Protein AF-A0A1J3GRW2-F1 (afdb_monomer)

InterPro domains:
  IPR054080 TPR1-like, CTLH-containing domain [PF21889] (25-153)

Foldseek 3Di:
DDPVVVVVVVVVVVPPPPQAPDLVVLLVCLVVLVLVVNVVSLVVQDDLQGDDLSLVSNLLSLLSNLLVCVVVVNLVSNVVSLVVSVVSLVSNVPDDDDNPVSVVVSVVSVVVSVVCVVCVVVVHDDDSVVVSVVSSVVSSVSNVVSCVPP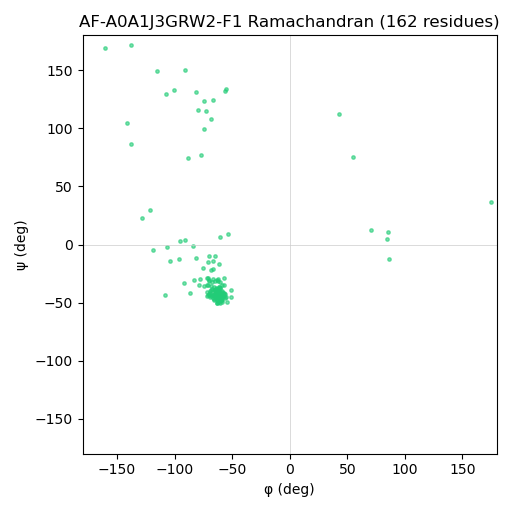VSSVVSVVVVVPDD

Nearest PDB structures (foldseek):
  5nqs-assembly2_B  TM=6.455E-01  e=1.134E-03  Arabidopsis thaliana
  5jgc-assembly1_A  TM=6.017E-01  e=1.536E-03  Oryza sativa
  5ja5-assembly1_A  TM=6.044E-01  e=1.880E-03  Oryza sativa
  4zhe-assembly1_D  TM=7.202E-01  e=7.363E-03  Oryza sativa Japonica Group
  5c6v-assembly1_D  TM=5.483E-01  e=2.678E-03  Oryza sativa

Secondary structure (DSSP, 8-state):
--HHHHHHHHHHHHHS-TT---HHHHHHHHHHT-HHHHHHHHHTT--TTS-HHHHHHHHHHHHHHHHHHHHTT-HHHHHHHHHHHHHHHHHHTTS-S-HHHHHHHHHHHHHHHHHHHHHHHTT-----HHHHHHHHHHHHHHHHHHHHH-HHHHHHHHTTSS--

Structure (mmCIF, N/CA/C/O backbone):
data_AF-A0A1J3GRW2-F1
#
_entry.id   AF-A0A1J3GRW2-F1
#
loop_
_atom_site.group_PDB
_atom_site.id
_atom_site.type_symbol
_atom_site.label_atom_id
_atom_site.label_alt_id
_atom_site.label_comp_id
_atom_site.label_asym_id
_atom_site.label_entity_id
_atom_site.label_seq_id
_atom_site.pdbx_PDB_ins_code
_atom_site.Cartn_x
_atom_site.Cartn_y
_atom_site.Cartn_z
_atom_site.occupancy
_atom_site.B_iso_or_equiv
_atom_site.auth_seq_id
_atom_site.auth_comp_id
_atom_site.auth_asym_id
_atom_site.auth_atom_id
_atom_site.pdbx_PDB_model_num
ATOM 1 N N . MET A 1 1 ? -14.666 -22.914 -36.353 1.00 50.69 1 MET A N 1
ATOM 2 C CA . MET A 1 1 ? -13.965 -22.110 -35.331 1.00 50.69 1 MET A CA 1
ATOM 3 C C . MET A 1 1 ? -12.499 -22.190 -35.687 1.00 50.69 1 MET A C 1
ATOM 5 O O . MET A 1 1 ? -11.921 -23.264 -35.578 1.00 50.69 1 MET A O 1
ATOM 9 N N . ASP A 1 2 ? -11.991 -21.117 -36.288 1.00 51.97 2 ASP A N 1
ATOM 10 C CA . ASP A 1 2 ? -10.783 -21.123 -37.114 1.00 51.97 2 ASP A CA 1
ATOM 11 C C . ASP A 1 2 ? -9.506 -21.243 -36.286 1.00 51.97 2 ASP A C 1
ATOM 13 O O . ASP A 1 2 ? -9.219 -20.394 -35.441 1.00 51.97 2 ASP A O 1
ATOM 17 N N . SER A 1 3 ? -8.705 -22.270 -36.585 1.00 57.56 3 SER A N 1
ATOM 18 C CA . SER A 1 3 ? -7.374 -22.475 -35.999 1.00 57.56 3 SER A CA 1
ATOM 19 C C . SER A 1 3 ? -6.453 -21.274 -36.228 1.00 57.56 3 SER A C 1
ATOM 21 O O . SER A 1 3 ? -5.639 -20.961 -35.368 1.00 57.56 3 SER A O 1
ATOM 23 N N . MET A 1 4 ? -6.660 -20.530 -37.322 1.00 54.69 4 MET A N 1
ATOM 24 C CA . MET A 1 4 ? -5.943 -19.284 -37.606 1.00 54.69 4 MET A CA 1
ATOM 25 C C . MET A 1 4 ? -6.130 -18.230 -36.516 1.00 54.69 4 MET A C 1
ATOM 27 O O . MET A 1 4 ? -5.180 -17.518 -36.229 1.00 54.69 4 MET A O 1
ATOM 31 N N . SER A 1 5 ? -7.300 -18.135 -35.875 1.00 62.34 5 SER A N 1
ATOM 32 C CA . SER A 1 5 ? -7.507 -17.169 -34.787 1.00 62.34 5 SER A CA 1
ATOM 33 C C . SER A 1 5 ? -6.762 -17.572 -33.516 1.00 62.34 5 SER A C 1
ATOM 35 O O . SER A 1 5 ? -6.288 -16.701 -32.792 1.00 62.34 5 SER A O 1
ATOM 37 N N . ALA A 1 6 ? -6.663 -18.873 -33.239 1.00 62.59 6 ALA A N 1
ATOM 38 C CA . ALA A 1 6 ? -5.934 -19.384 -32.084 1.00 62.59 6 ALA A CA 1
ATOM 39 C C . ALA A 1 6 ? -4.419 -19.239 -32.281 1.00 62.59 6 ALA A C 1
ATOM 41 O O . ALA A 1 6 ? -3.726 -18.810 -31.365 1.00 62.59 6 ALA A O 1
ATOM 42 N N . ASP A 1 7 ? -3.921 -19.506 -33.489 1.00 59.88 7 ASP A N 1
ATOM 43 C CA . ASP A 1 7 ? -2.509 -19.333 -33.830 1.00 59.88 7 ASP A CA 1
ATOM 44 C C . ASP A 1 7 ? -2.107 -17.851 -33.906 1.00 59.88 7 ASP A C 1
ATOM 46 O O . ASP A 1 7 ? -0.989 -17.511 -33.528 1.00 59.88 7 ASP A O 1
ATOM 50 N N . LEU A 1 8 ? -3.014 -16.946 -34.308 1.00 55.56 8 LEU A N 1
ATOM 51 C CA . LEU A 1 8 ? -2.764 -15.498 -34.270 1.00 55.56 8 LEU A CA 1
ATOM 52 C C . LEU A 1 8 ? -2.706 -14.965 -32.833 1.00 55.56 8 LEU A C 1
ATOM 54 O O . LEU A 1 8 ? -1.821 -14.178 -32.514 1.00 55.56 8 LEU A O 1
ATOM 58 N N . MET A 1 9 ? -3.630 -15.401 -31.968 1.00 53.12 9 MET A N 1
ATOM 59 C CA . MET A 1 9 ? -3.650 -15.030 -30.546 1.00 53.12 9 MET A CA 1
ATOM 60 C C . MET A 1 9 ? -2.427 -15.589 -29.821 1.00 53.12 9 MET A C 1
ATOM 62 O O . MET A 1 9 ? -1.756 -14.861 -29.101 1.00 53.12 9 MET A O 1
ATOM 66 N N . ARG A 1 10 ? -2.063 -16.844 -30.100 1.00 53.28 10 ARG A N 1
ATOM 67 C CA . ARG A 1 10 ? -0.853 -17.476 -29.571 1.00 53.28 10 ARG A CA 1
ATOM 68 C C . ARG A 1 10 ? 0.415 -16.809 -30.106 1.00 53.28 10 ARG A C 1
ATOM 70 O O . ARG A 1 10 ? 1.352 -16.602 -29.348 1.00 53.28 10 ARG A O 1
ATOM 77 N N . GLY A 1 11 ? 0.428 -16.417 -31.381 1.00 50.28 11 GLY A N 1
ATOM 78 C CA . GLY A 1 11 ? 1.493 -15.625 -31.997 1.00 50.28 11 GLY A CA 1
ATOM 79 C C . GLY A 1 11 ? 1.658 -14.259 -31.328 1.00 50.28 11 GLY A C 1
ATOM 80 O O . GLY A 1 11 ? 2.778 -13.870 -31.008 1.00 50.28 11 GLY A O 1
ATOM 81 N N . LEU A 1 12 ? 0.544 -13.583 -31.028 1.00 50.69 12 LEU A N 1
ATOM 82 C CA . LEU A 1 12 ? 0.501 -12.321 -30.286 1.00 50.69 12 LEU A CA 1
ATOM 83 C C . LEU A 1 12 ? 0.998 -12.481 -28.842 1.00 50.69 12 LEU A C 1
ATOM 85 O O . LEU A 1 12 ? 1.856 -11.706 -28.423 1.00 50.69 12 LEU A O 1
ATOM 89 N N . GLU A 1 13 ? 0.555 -13.519 -28.128 1.00 48.97 13 GLU A N 1
ATOM 90 C CA . GLU A 1 13 ? 1.019 -13.872 -26.777 1.00 48.97 13 GLU A CA 1
ATOM 91 C C . GLU A 1 13 ? 2.519 -14.204 -26.744 1.00 48.97 13 GLU A C 1
ATOM 93 O O . GLU A 1 13 ? 3.211 -13.811 -25.810 1.00 48.97 13 GLU A O 1
ATOM 98 N N . THR A 1 14 ? 3.050 -14.857 -27.785 1.00 49.38 14 THR A N 1
ATOM 99 C CA . THR A 1 14 ? 4.493 -15.143 -27.917 1.00 49.38 14 THR A CA 1
ATOM 100 C C . THR A 1 14 ? 5.324 -13.968 -28.445 1.00 49.38 14 THR A C 1
ATOM 102 O O . THR A 1 14 ? 6.550 -14.034 -28.414 1.00 49.38 14 THR A O 1
ATOM 105 N N . SER A 1 15 ? 4.678 -12.906 -28.945 1.00 45.97 15 SER A N 1
ATOM 106 C CA . SER A 1 15 ? 5.336 -11.714 -29.514 1.00 45.97 15 SER A CA 1
ATOM 107 C C . SER A 1 15 ? 5.319 -10.499 -28.588 1.00 45.97 15 SER A C 1
ATOM 109 O O . SER A 1 15 ? 6.053 -9.537 -28.822 1.00 45.97 15 SER A O 1
ATOM 111 N N . LEU A 1 16 ? 4.502 -10.525 -27.530 1.00 46.53 16 LEU A N 1
ATOM 112 C CA . LEU A 1 16 ? 4.628 -9.557 -26.454 1.00 46.53 16 LEU A CA 1
ATOM 113 C C . LEU A 1 16 ? 5.961 -9.835 -25.756 1.00 46.53 16 LEU A C 1
ATOM 115 O O . LEU A 1 16 ? 6.202 -10.968 -25.339 1.00 46.53 16 LEU A O 1
ATOM 119 N N . PRO A 1 17 ? 6.860 -8.843 -25.643 1.00 49.19 17 PRO A N 1
ATOM 120 C CA . PRO A 1 17 ? 8.110 -9.062 -24.944 1.00 49.19 17 PRO A CA 1
ATOM 121 C C . PRO A 1 17 ? 7.784 -9.575 -23.538 1.00 49.19 17 PRO A C 1
ATOM 123 O O . PRO A 1 17 ? 6.952 -8.978 -22.852 1.00 49.19 17 PRO A O 1
ATOM 126 N N . ASN A 1 18 ? 8.476 -10.633 -23.100 1.00 53.16 18 ASN A N 1
ATOM 127 C CA . ASN A 1 18 ? 8.443 -11.229 -21.748 1.00 53.16 18 ASN A CA 1
ATOM 128 C C . ASN A 1 18 ? 8.709 -10.225 -20.591 1.00 53.16 18 ASN A C 1
ATOM 130 O O . ASN A 1 18 ? 8.901 -10.622 -19.449 1.00 53.16 18 ASN A O 1
ATOM 134 N N . PHE A 1 19 ? 8.756 -8.927 -20.887 1.00 63.12 19 PHE A N 1
ATOM 135 C CA . PHE A 1 19 ? 9.114 -7.805 -20.032 1.00 63.12 19 PHE A CA 1
ATOM 136 C C . PHE A 1 19 ? 8.054 -6.686 -20.055 1.00 63.12 19 PHE A C 1
ATOM 138 O O . PHE A 1 19 ? 8.358 -5.535 -19.745 1.00 63.12 19 PHE A O 1
ATOM 145 N N . TYR A 1 20 ? 6.801 -6.991 -20.414 1.00 75.19 20 TYR A N 1
ATOM 146 C CA . TYR A 1 20 ? 5.670 -6.087 -20.186 1.00 75.19 20 TYR A CA 1
ATOM 147 C C . TYR A 1 20 ? 5.163 -6.206 -18.744 1.00 75.19 20 TYR A C 1
ATOM 149 O O . TYR A 1 20 ? 4.900 -7.307 -18.265 1.00 75.19 20 TYR A O 1
ATOM 157 N N . PHE A 1 21 ? 4.982 -5.070 -18.067 1.00 84.69 21 PHE A N 1
ATOM 158 C CA . PHE A 1 21 ? 4.341 -5.053 -16.757 1.00 84.69 21 PHE A CA 1
ATOM 159 C C . PHE A 1 21 ? 2.832 -5.267 -16.898 1.00 84.69 21 PHE A C 1
ATOM 161 O O . PHE A 1 21 ? 2.069 -4.341 -17.187 1.00 84.69 21 PHE A O 1
ATOM 168 N N . ASP A 1 22 ? 2.401 -6.499 -16.665 1.00 88.00 22 ASP A N 1
ATOM 169 C CA . ASP A 1 22 ? 0.999 -6.868 -16.542 1.00 88.00 22 ASP A CA 1
ATOM 170 C C . ASP A 1 22 ? 0.388 -6.264 -15.263 1.00 88.00 22 ASP A C 1
ATOM 172 O O . ASP A 1 22 ? 0.685 -6.669 -14.132 1.00 88.00 22 ASP A O 1
ATOM 176 N N . ARG A 1 23 ? -0.465 -5.255 -15.472 1.00 86.06 23 ARG A N 1
ATOM 177 C CA . ARG A 1 23 ? -1.193 -4.531 -14.422 1.00 86.06 23 ARG A CA 1
ATOM 178 C C . ARG A 1 23 ? -2.289 -5.370 -13.785 1.00 86.06 23 ARG A C 1
ATOM 180 O O . ARG A 1 23 ? -2.542 -5.208 -12.593 1.00 86.06 23 ARG A O 1
ATOM 187 N N . GLU A 1 24 ? -2.939 -6.231 -14.561 1.00 87.25 24 GLU A N 1
ATOM 188 C CA . GLU A 1 24 ? -4.039 -7.064 -14.078 1.00 87.25 24 GLU A CA 1
ATOM 189 C C . GLU A 1 24 ? -3.491 -8.149 -13.158 1.00 87.25 24 GLU A C 1
ATOM 191 O O . GLU A 1 24 ? -3.990 -8.317 -12.045 1.00 87.25 24 GLU A O 1
ATOM 196 N N . ARG A 1 25 ? -2.385 -8.791 -13.555 1.00 90.06 25 ARG A N 1
ATOM 197 C CA . ARG A 1 25 ? -1.663 -9.739 -12.699 1.00 90.06 25 ARG A CA 1
ATOM 198 C C . ARG A 1 25 ? -1.198 -9.090 -11.401 1.00 90.06 25 ARG A C 1
ATOM 200 O O . ARG A 1 25 ? -1.416 -9.653 -10.330 1.00 90.06 25 ARG A O 1
ATOM 207 N N . PHE A 1 26 ? -0.580 -7.911 -11.473 1.00 90.19 26 PHE A N 1
ATOM 208 C CA . PHE A 1 26 ? -0.135 -7.221 -10.263 1.00 90.19 26 PHE A CA 1
ATOM 209 C C . PHE A 1 26 ? -1.308 -6.841 -9.356 1.00 90.19 26 PHE A C 1
ATOM 211 O O . PHE A 1 26 ? -1.253 -7.059 -8.147 1.00 90.19 26 PHE A O 1
ATOM 218 N N . GLY A 1 27 ? -2.402 -6.342 -9.935 1.00 87.88 27 GLY A N 1
ATOM 219 C CA . GLY A 1 27 ? -3.614 -6.038 -9.184 1.00 87.88 27 GLY A CA 1
ATOM 220 C C . GLY A 1 27 ? -4.236 -7.270 -8.528 1.00 87.88 27 GLY A C 1
ATOM 221 O O . GLY A 1 27 ? -4.636 -7.198 -7.369 1.00 87.88 27 GLY A O 1
ATOM 222 N N . ALA A 1 28 ? -4.240 -8.417 -9.209 1.00 89.50 28 ALA A N 1
ATOM 223 C CA . ALA A 1 28 ? -4.726 -9.675 -8.650 1.00 89.50 28 ALA A CA 1
ATOM 224 C C . ALA A 1 28 ? -3.904 -10.131 -7.432 1.00 89.50 28 ALA A C 1
ATOM 226 O O . ALA A 1 28 ? -4.491 -10.573 -6.447 1.00 89.50 28 ALA A O 1
ATOM 227 N N . LEU A 1 29 ? -2.574 -9.969 -7.460 1.00 91.75 29 LEU A N 1
ATOM 228 C CA . LEU A 1 29 ? -1.698 -10.253 -6.311 1.00 91.75 29 LEU A CA 1
ATOM 229 C C . LEU A 1 29 ? -2.008 -9.337 -5.114 1.00 91.75 29 LEU A C 1
ATOM 231 O O . LEU A 1 29 ? -2.005 -9.775 -3.964 1.00 91.75 29 LEU A O 1
ATOM 235 N N . LEU A 1 30 ? -2.323 -8.066 -5.379 1.00 87.81 30 LEU A N 1
ATOM 236 C CA . LEU A 1 30 ? -2.693 -7.110 -4.336 1.00 87.81 30 LEU A CA 1
ATOM 237 C C . LEU A 1 30 ? -4.045 -7.449 -3.688 1.00 87.81 30 LEU A C 1
ATOM 239 O O . LEU A 1 30 ? -4.150 -7.437 -2.458 1.00 87.81 30 LEU A O 1
ATOM 243 N N . VAL A 1 31 ? -5.056 -7.790 -4.497 1.00 84.31 31 VAL A N 1
ATOM 244 C CA . VAL A 1 31 ? -6.398 -8.178 -4.019 1.00 84.31 31 VAL A CA 1
ATOM 245 C C . VAL A 1 31 ? -6.374 -9.517 -3.283 1.00 84.31 31 VAL A C 1
ATOM 247 O O . VAL A 1 31 ? -7.054 -9.661 -2.271 1.00 84.31 31 VAL A O 1
ATOM 250 N N . SER A 1 32 ? -5.590 -10.492 -3.753 1.00 85.88 32 SER A N 1
ATOM 251 C CA . SER A 1 32 ? -5.499 -11.815 -3.120 1.00 85.88 32 SER A CA 1
ATOM 252 C C . SER A 1 32 ? -4.766 -11.799 -1.777 1.00 85.88 32 SER A C 1
ATOM 254 O O . SER A 1 32 ? -4.843 -12.766 -1.022 1.00 85.88 32 SER A O 1
ATOM 256 N N . GLY A 1 33 ? -4.048 -10.715 -1.475 1.00 84.38 33 GLY A N 1
ATOM 257 C CA . GLY A 1 33 ? -3.223 -10.613 -0.280 1.00 84.38 33 GLY A CA 1
ATOM 258 C C . GLY A 1 33 ? -1.825 -11.220 -0.421 1.00 84.38 33 GLY A C 1
ATOM 259 O O . GLY A 1 33 ? -1.077 -11.206 0.559 1.00 84.38 33 GLY A O 1
ATOM 260 N N . ASP A 1 34 ? -1.439 -11.698 -1.609 1.00 88.94 34 ASP A N 1
ATOM 261 C CA . ASP A 1 34 ? -0.103 -12.238 -1.878 1.00 88.94 34 ASP A CA 1
ATOM 262 C C . ASP A 1 34 ? 0.938 -11.119 -2.038 1.00 88.94 34 ASP A C 1
ATOM 264 O O . ASP A 1 34 ? 1.362 -10.747 -3.133 1.00 88.94 34 ASP A O 1
ATOM 268 N N . MET A 1 35 ? 1.359 -10.558 -0.905 1.00 86.75 35 MET A N 1
ATOM 269 C CA . MET A 1 35 ? 2.321 -9.453 -0.878 1.00 86.75 35 MET A CA 1
ATOM 270 C C . MET A 1 35 ? 3.729 -9.873 -1.274 1.00 86.75 35 MET A C 1
ATOM 272 O O . MET A 1 35 ? 4.467 -9.063 -1.826 1.00 86.75 35 MET A O 1
ATOM 276 N N . VAL A 1 36 ? 4.113 -11.120 -0.990 1.00 87.69 36 VAL A N 1
ATOM 277 C CA . VAL A 1 36 ? 5.424 -11.643 -1.392 1.00 87.69 36 VAL A CA 1
ATOM 278 C C . VAL A 1 36 ? 5.451 -11.794 -2.908 1.00 87.69 36 VAL A C 1
ATOM 280 O O . VAL A 1 36 ? 6.395 -11.332 -3.545 1.00 87.69 36 VAL A O 1
ATOM 283 N N . GLY A 1 37 ? 4.389 -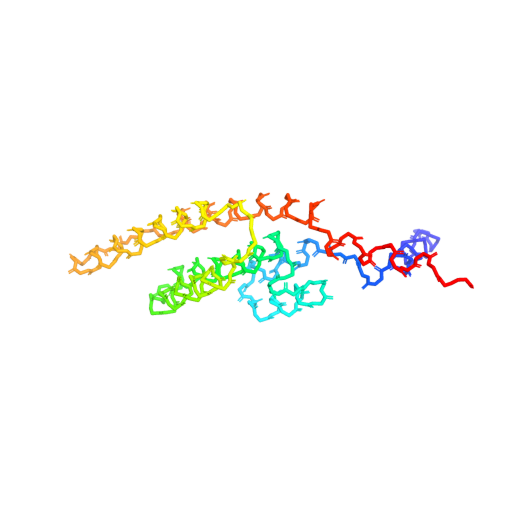12.351 -3.497 1.00 90.94 37 GLY A N 1
ATOM 284 C CA . GLY A 1 37 ? 4.208 -12.404 -4.942 1.00 90.94 37 GLY A CA 1
ATOM 285 C C . GLY A 1 37 ? 4.185 -11.014 -5.571 1.00 90.94 37 GLY A C 1
ATOM 286 O O . GLY A 1 37 ? 4.908 -10.782 -6.536 1.00 90.94 37 GLY A O 1
ATOM 287 N N . ALA A 1 38 ? 3.432 -10.067 -5.003 1.00 90.94 38 ALA A N 1
ATOM 288 C CA . ALA A 1 38 ? 3.383 -8.683 -5.479 1.00 90.94 38 ALA A CA 1
ATOM 289 C C . ALA A 1 38 ? 4.768 -8.007 -5.434 1.00 90.94 38 ALA A C 1
ATOM 291 O O . ALA A 1 38 ? 5.201 -7.410 -6.420 1.00 90.94 38 ALA A O 1
ATOM 292 N N . TRP A 1 39 ? 5.488 -8.131 -4.316 1.00 89.88 39 TRP A N 1
ATOM 293 C CA . TRP A 1 39 ? 6.825 -7.561 -4.148 1.00 89.88 39 TRP A CA 1
ATOM 294 C C . TRP A 1 39 ? 7.833 -8.162 -5.129 1.00 89.88 39 TRP A C 1
ATOM 296 O O . TRP A 1 39 ? 8.575 -7.427 -5.785 1.00 89.88 39 TRP A O 1
ATOM 306 N N . ASN A 1 40 ? 7.850 -9.492 -5.244 1.00 90.69 40 ASN A N 1
ATOM 307 C CA . ASN A 1 40 ? 8.744 -10.207 -6.149 1.00 90.69 40 ASN A CA 1
ATOM 308 C C . ASN A 1 40 ? 8.451 -9.839 -7.601 1.00 90.69 40 ASN A C 1
ATOM 310 O O . ASN A 1 40 ? 9.374 -9.506 -8.336 1.00 90.69 40 ASN A O 1
ATOM 314 N N . TYR A 1 41 ? 7.171 -9.808 -7.978 1.00 91.69 41 TYR A N 1
ATOM 315 C CA . TYR A 1 41 ? 6.750 -9.398 -9.307 1.00 91.69 41 TYR A CA 1
ATOM 316 C C . TYR A 1 41 ? 7.214 -7.976 -9.626 1.00 91.69 41 TYR A C 1
ATOM 318 O O . TYR A 1 41 ? 7.847 -7.764 -10.650 1.00 91.69 41 TYR A O 1
ATOM 326 N N . LEU A 1 42 ? 6.990 -7.001 -8.737 1.00 90.00 42 LEU A N 1
ATOM 327 C CA . LEU A 1 42 ? 7.463 -5.629 -8.951 1.00 90.00 42 LEU A CA 1
ATOM 328 C C . LEU A 1 42 ? 8.999 -5.555 -9.057 1.00 90.00 42 LEU A C 1
ATOM 330 O O . LEU A 1 42 ? 9.527 -4.813 -9.889 1.00 90.00 42 LEU A O 1
ATOM 334 N N . SER A 1 43 ? 9.702 -6.373 -8.268 1.00 89.31 43 SER A N 1
ATOM 335 C CA . SER A 1 43 ? 11.169 -6.468 -8.249 1.00 89.31 43 SER A CA 1
ATOM 336 C C . SER A 1 43 ? 11.772 -7.040 -9.540 1.00 89.31 43 SER A C 1
ATOM 338 O O . SER A 1 43 ? 12.942 -6.795 -9.839 1.00 89.31 43 SER A O 1
ATOM 340 N N . GLU A 1 44 ? 10.989 -7.766 -10.345 1.00 89.50 44 GLU A N 1
ATOM 341 C CA . GLU A 1 44 ? 11.407 -8.204 -11.682 1.00 89.50 44 GLU A CA 1
ATOM 342 C C . GLU A 1 44 ? 11.542 -7.032 -12.655 1.00 89.50 44 GLU A C 1
ATOM 344 O O . GLU A 1 44 ? 12.275 -7.144 -13.638 1.00 89.50 44 GLU A O 1
ATOM 349 N N . PHE A 1 45 ? 10.881 -5.898 -12.396 1.00 87.88 45 PHE A N 1
ATOM 350 C CA . PHE A 1 45 ? 10.849 -4.744 -13.295 1.00 87.88 45 PHE A CA 1
ATOM 351 C C . PHE A 1 45 ? 11.664 -3.573 -12.774 1.00 87.88 45 PHE A C 1
ATOM 353 O O . PHE A 1 45 ? 12.441 -3.004 -13.538 1.00 87.88 45 PHE A O 1
ATOM 360 N N . THR A 1 46 ? 11.558 -3.272 -11.487 1.00 87.50 46 THR A N 1
ATOM 361 C CA . THR A 1 46 ? 12.219 -2.131 -10.857 1.00 87.50 46 THR A CA 1
ATOM 362 C C . THR A 1 46 ? 12.811 -2.516 -9.502 1.00 87.50 46 THR A C 1
ATOM 364 O O . THR A 1 46 ? 12.602 -3.621 -9.015 1.00 87.50 46 THR A O 1
ATOM 367 N N . LYS A 1 47 ? 13.586 -1.622 -8.889 1.00 84.31 47 LYS A N 1
ATOM 368 C CA . LYS A 1 47 ? 14.116 -1.793 -7.537 1.00 84.31 47 LYS A CA 1
ATOM 369 C C . LYS A 1 47 ? 13.535 -0.744 -6.610 1.00 84.31 47 LYS A C 1
ATOM 371 O O . LYS A 1 47 ? 13.250 0.382 -7.024 1.00 84.31 47 LYS A O 1
ATOM 376 N N . PHE A 1 48 ? 13.391 -1.123 -5.349 1.00 72.88 48 PHE A N 1
ATOM 377 C CA . PHE A 1 48 ? 13.277 -0.148 -4.279 1.00 72.88 48 PHE A CA 1
ATOM 378 C C . PHE A 1 48 ? 14.510 0.759 -4.337 1.00 72.88 48 PHE A C 1
ATOM 380 O O . PHE A 1 48 ? 15.589 0.202 -4.452 1.00 72.88 48 PHE A O 1
ATOM 387 N N . ASP A 1 49 ? 14.320 2.079 -4.276 1.00 73.44 49 ASP A N 1
ATOM 388 C CA . ASP A 1 49 ? 15.281 3.188 -4.450 1.00 73.44 49 ASP A CA 1
ATOM 389 C C . ASP A 1 49 ? 15.554 3.702 -5.876 1.00 73.44 49 ASP A C 1
ATOM 391 O O . ASP A 1 49 ? 16.085 4.802 -6.028 1.00 73.44 49 ASP A O 1
ATOM 395 N N . SER A 1 50 ? 15.123 2.984 -6.913 1.00 79.50 50 SER A N 1
ATOM 396 C CA . SER A 1 50 ? 15.483 3.301 -8.308 1.00 79.50 50 SER A CA 1
ATOM 397 C C . SER A 1 50 ? 15.015 4.679 -8.789 1.00 79.50 50 SER A C 1
ATOM 399 O O . SER A 1 50 ? 15.763 5.418 -9.427 1.00 79.50 50 SER A O 1
ATOM 401 N N . ASN A 1 51 ? 13.757 5.016 -8.512 1.00 80.75 51 ASN A N 1
ATOM 402 C CA . ASN A 1 51 ? 13.144 6.297 -8.825 1.00 80.75 51 ASN A CA 1
ATOM 403 C C . ASN A 1 51 ? 11.896 6.518 -7.955 1.00 80.75 51 ASN A C 1
ATOM 405 O O . ASN A 1 51 ? 11.398 5.607 -7.284 1.00 80.75 51 ASN A O 1
ATOM 409 N N . TYR A 1 52 ? 11.370 7.743 -7.982 1.00 79.94 52 TYR A N 1
ATOM 410 C CA . TYR A 1 52 ? 10.202 8.134 -7.195 1.00 79.94 52 TYR A CA 1
ATOM 411 C C . TYR A 1 52 ? 8.978 7.231 -7.432 1.00 79.94 52 TYR A C 1
ATOM 413 O O . TYR A 1 52 ? 8.319 6.810 -6.478 1.00 79.94 52 TYR A O 1
ATOM 421 N N . GLN A 1 53 ? 8.661 6.918 -8.689 1.00 84.62 53 GLN A N 1
ATOM 422 C CA . GLN A 1 53 ? 7.491 6.121 -9.040 1.00 84.62 53 GLN A CA 1
ATOM 423 C C . GLN A 1 53 ? 7.620 4.690 -8.515 1.00 84.62 53 GLN A C 1
ATOM 425 O O . GLN A 1 53 ? 6.667 4.170 -7.939 1.00 84.62 53 GLN A O 1
ATOM 430 N N . SER A 1 54 ? 8.791 4.073 -8.656 1.00 85.50 54 SER A N 1
ATOM 431 C CA . SER A 1 54 ? 9.074 2.730 -8.135 1.00 85.50 54 SER A CA 1
ATOM 432 C C . SER A 1 54 ? 8.923 2.674 -6.624 1.00 85.50 54 SER A C 1
ATOM 434 O O . SER A 1 54 ? 8.242 1.801 -6.089 1.00 85.50 54 SER A O 1
ATOM 436 N N . ASN A 1 55 ? 9.486 3.667 -5.944 1.00 81.56 55 ASN A N 1
ATOM 437 C CA . ASN A 1 55 ? 9.384 3.826 -4.503 1.00 81.56 55 ASN A CA 1
ATOM 438 C C . ASN A 1 55 ? 7.930 3.922 -4.041 1.00 81.56 55 ASN A C 1
ATOM 440 O O . ASN A 1 55 ? 7.520 3.232 -3.103 1.00 81.56 55 ASN A O 1
ATOM 444 N N . LEU A 1 56 ? 7.124 4.724 -4.741 1.00 84.00 56 LEU A N 1
ATOM 445 C CA . LEU A 1 56 ? 5.703 4.834 -4.445 1.00 84.00 56 LEU A CA 1
ATOM 446 C C . LEU A 1 56 ? 4.956 3.521 -4.730 1.00 84.00 56 LEU A C 1
ATOM 448 O O . LEU A 1 56 ? 4.083 3.149 -3.953 1.00 84.00 56 LEU A O 1
ATOM 452 N N . MET A 1 57 ? 5.310 2.774 -5.778 1.00 87.38 57 MET A N 1
ATOM 453 C CA . MET A 1 57 ? 4.707 1.461 -6.042 1.00 87.38 57 MET A CA 1
ATOM 454 C C . MET A 1 57 ? 4.997 0.452 -4.920 1.00 87.38 57 MET A C 1
ATOM 456 O O . MET A 1 57 ? 4.066 -0.205 -4.457 1.00 87.38 57 MET A O 1
ATOM 460 N N . PHE A 1 58 ? 6.233 0.374 -4.412 1.00 86.06 58 PHE A N 1
ATOM 461 C CA . PHE A 1 58 ? 6.555 -0.473 -3.252 1.00 86.06 58 PHE A CA 1
ATOM 462 C C . PHE A 1 58 ? 5.821 -0.023 -1.980 1.00 86.06 58 PHE A C 1
ATOM 464 O O . PHE A 1 58 ? 5.320 -0.859 -1.226 1.00 86.06 58 PHE A O 1
ATOM 471 N N . TYR A 1 59 ? 5.6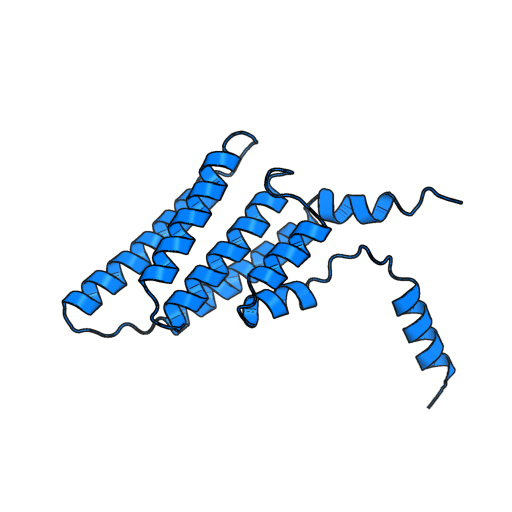78 1.289 -1.762 1.00 85.00 59 TYR A N 1
ATOM 472 C CA . TYR A 1 59 ? 4.847 1.812 -0.675 1.00 85.00 59 TYR A CA 1
ATOM 473 C C . TYR A 1 59 ? 3.388 1.344 -0.786 1.00 85.00 59 TYR A C 1
ATOM 475 O O . TYR A 1 59 ? 2.799 0.916 0.209 1.00 85.00 59 TYR A O 1
ATOM 483 N N . LEU A 1 60 ? 2.805 1.379 -1.989 1.00 86.06 60 LEU A N 1
ATOM 484 C CA . LEU A 1 60 ? 1.421 0.958 -2.215 1.00 86.06 60 LEU A CA 1
ATOM 485 C C . LEU A 1 60 ? 1.204 -0.541 -1.948 1.00 86.06 60 LEU A C 1
ATOM 487 O O . LEU A 1 60 ? 0.143 -0.897 -1.435 1.00 86.06 60 LEU A O 1
ATOM 491 N N . VAL A 1 61 ? 2.208 -1.398 -2.182 1.00 88.12 61 VAL A N 1
ATOM 492 C CA . VAL A 1 61 ? 2.177 -2.815 -1.759 1.00 88.12 61 VAL A CA 1
ATOM 493 C C . VAL A 1 61 ? 2.039 -2.916 -0.233 1.00 88.12 61 VAL A C 1
ATOM 495 O O . VAL A 1 61 ? 1.133 -3.580 0.274 1.00 88.12 61 VAL A O 1
ATOM 498 N N . CYS A 1 62 ? 2.879 -2.199 0.522 1.00 85.81 62 CYS A N 1
ATOM 499 C CA . CYS A 1 62 ? 2.815 -2.178 1.989 1.00 85.81 62 CYS A CA 1
ATOM 500 C C . CYS A 1 62 ? 1.482 -1.613 2.508 1.00 85.81 62 CYS A C 1
ATOM 502 O O . CYS A 1 62 ? 0.896 -2.157 3.448 1.00 85.81 62 CYS A O 1
ATOM 504 N N . ARG A 1 63 ? 0.975 -0.548 1.876 1.00 86.31 63 ARG A N 1
ATOM 505 C CA . ARG A 1 63 ? -0.321 0.066 2.198 1.00 86.31 63 ARG A CA 1
ATOM 506 C C . ARG A 1 63 ? -1.483 -0.898 1.964 1.00 86.31 63 ARG A C 1
ATOM 508 O O . ARG A 1 63 ? -2.376 -0.972 2.805 1.00 86.31 63 ARG A O 1
ATOM 515 N N . GLN A 1 64 ? -1.462 -1.679 0.884 1.00 87.38 64 GLN A N 1
ATOM 516 C CA . GLN A 1 64 ? -2.499 -2.686 0.661 1.00 87.38 64 GLN A CA 1
ATOM 517 C C . GLN A 1 64 ? -2.452 -3.780 1.728 1.00 87.38 64 GLN A C 1
ATOM 519 O O . GLN A 1 64 ? -3.495 -4.201 2.233 1.00 87.38 64 GLN A O 1
ATOM 524 N N . ARG A 1 65 ? -1.254 -4.203 2.150 1.00 86.88 65 ARG A N 1
ATOM 525 C CA . ARG A 1 65 ? -1.148 -5.189 3.229 1.00 86.88 65 ARG A CA 1
ATOM 526 C C . ARG A 1 65 ? -1.683 -4.666 4.555 1.00 86.88 65 ARG A C 1
ATOM 528 O O . ARG A 1 65 ? -2.328 -5.420 5.282 1.00 86.88 65 ARG A O 1
ATOM 535 N N . TYR A 1 66 ? -1.457 -3.387 4.847 1.00 87.50 66 TYR A N 1
ATOM 536 C CA . TYR A 1 66 ? -2.082 -2.718 5.983 1.00 87.50 66 TYR A CA 1
ATOM 537 C C . TYR A 1 66 ? -3.614 -2.851 5.939 1.00 87.50 66 TYR A C 1
ATOM 539 O O . TYR A 1 66 ? -4.204 -3.302 6.921 1.00 87.50 66 TYR A O 1
ATOM 547 N N . CYS A 1 67 ? -4.251 -2.546 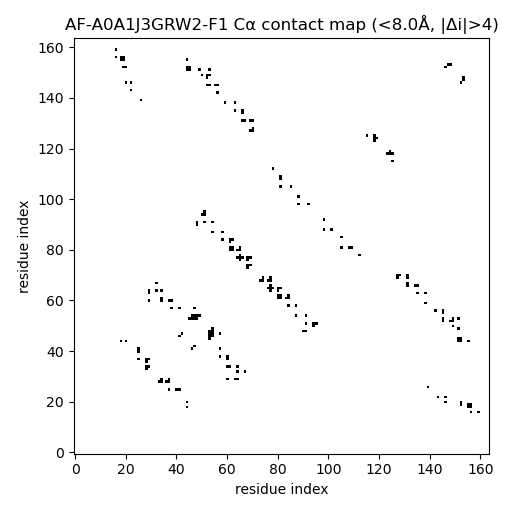4.802 1.00 86.56 67 CYS A N 1
ATOM 548 C CA . CYS A 1 67 ? -5.701 -2.692 4.629 1.00 86.56 67 CYS A CA 1
ATOM 549 C C . CYS A 1 67 ? -6.175 -4.138 4.816 1.00 86.56 67 CYS A C 1
ATOM 551 O O . CYS A 1 67 ? -7.161 -4.368 5.515 1.00 86.56 67 CYS A O 1
ATOM 553 N N . ASN A 1 68 ? -5.447 -5.115 4.275 1.00 86.00 68 ASN A N 1
ATOM 554 C CA . ASN A 1 68 ? -5.782 -6.529 4.454 1.00 86.00 68 ASN A CA 1
ATOM 555 C C . ASN A 1 68 ? -5.710 -6.928 5.940 1.00 86.00 68 ASN A C 1
ATOM 557 O O . ASN A 1 68 ? -6.637 -7.544 6.457 1.00 86.00 68 ASN A O 1
ATOM 561 N N . CYS A 1 69 ? -4.673 -6.492 6.667 1.00 85.94 69 CYS A N 1
ATOM 562 C CA . CYS A 1 69 ? -4.557 -6.756 8.105 1.00 85.94 69 CYS A CA 1
ATOM 563 C C . CYS A 1 69 ? -5.630 -6.041 8.944 1.00 85.94 69 CYS A C 1
ATOM 565 O O . CYS A 1 69 ? -6.038 -6.570 9.978 1.00 85.94 69 CYS A O 1
ATOM 567 N N . LEU A 1 70 ? -6.132 -4.882 8.502 1.00 84.00 70 LEU A N 1
ATOM 568 C CA . LEU A 1 70 ? -7.300 -4.245 9.115 1.00 84.00 70 LEU A CA 1
ATOM 569 C C . LEU A 1 70 ? -8.576 -5.078 8.933 1.00 84.00 70 LEU A C 1
ATOM 571 O O . LEU A 1 70 ? -9.283 -5.301 9.913 1.00 84.00 70 LEU A O 1
ATOM 575 N N . ILE A 1 71 ? -8.851 -5.554 7.714 1.00 83.94 71 ILE A N 1
ATOM 576 C CA . ILE A 1 71 ? -10.022 -6.397 7.412 1.00 83.94 71 ILE A CA 1
ATOM 577 C C . ILE A 1 71 ? -9.958 -7.717 8.199 1.00 83.94 71 ILE A C 1
ATOM 579 O O . ILE A 1 71 ? -10.966 -8.168 8.735 1.00 83.94 71 ILE A O 1
ATOM 583 N N . GLU A 1 72 ? -8.767 -8.306 8.327 1.00 85.31 72 GLU A N 1
ATOM 584 C CA . GLU A 1 72 ? -8.513 -9.522 9.116 1.00 85.31 72 GLU A CA 1
ATOM 585 C C . GLU A 1 72 ? -8.625 -9.300 10.642 1.00 85.31 72 GLU A C 1
ATOM 587 O O . GLU A 1 72 ? -8.569 -10.260 11.411 1.00 85.31 72 GLU A O 1
ATOM 592 N N . GLY A 1 73 ? -8.727 -8.050 11.115 1.00 81.06 73 GLY A N 1
ATOM 593 C CA . GLY A 1 73 ? -8.688 -7.713 12.543 1.00 81.06 73 GLY A CA 1
ATOM 594 C C . GLY A 1 73 ? -7.306 -7.892 13.196 1.00 81.06 73 GLY A C 1
ATOM 595 O O . GLY A 1 73 ? -7.177 -7.839 14.423 1.00 81.06 73 GLY A O 1
ATOM 596 N N . ASN A 1 74 ? -6.252 -8.078 12.396 1.00 85.88 74 ASN A N 1
ATOM 597 C CA . ASN A 1 74 ? -4.877 -8.267 12.848 1.00 85.88 74 ASN A CA 1
ATOM 598 C C . ASN A 1 74 ? -4.159 -6.917 13.015 1.00 85.88 74 ASN A C 1
ATOM 600 O O . ASN A 1 74 ? -3.305 -6.518 12.219 1.00 85.88 74 ASN A O 1
ATOM 604 N N . LEU A 1 75 ? -4.509 -6.202 14.086 1.00 80.44 75 LEU A N 1
ATOM 605 C CA . LEU A 1 75 ? -3.945 -4.882 14.389 1.00 80.44 75 LEU A CA 1
ATOM 606 C C . LEU A 1 75 ? -2.409 -4.875 14.537 1.00 80.44 75 LEU A C 1
ATOM 608 O O . LEU A 1 75 ? -1.793 -3.968 13.976 1.00 80.44 75 LEU A O 1
ATOM 612 N N . PRO A 1 76 ? -1.755 -5.856 15.202 1.00 82.88 76 PRO A N 1
ATOM 613 C CA . PRO A 1 76 ? -0.292 -5.902 15.263 1.00 82.88 76 PRO A CA 1
ATOM 614 C C . PRO A 1 76 ? 0.365 -5.973 13.880 1.00 82.88 76 PRO A C 1
ATOM 616 O O . PRO A 1 76 ? 1.325 -5.248 13.621 1.00 82.88 76 PRO A O 1
ATOM 619 N N . CYS A 1 77 ? -0.182 -6.790 12.970 1.00 83.69 77 CYS A N 1
ATOM 620 C CA . CYS A 1 77 ? 0.273 -6.815 11.581 1.00 83.69 77 CYS A CA 1
ATOM 621 C C . CYS A 1 77 ? 0.089 -5.447 10.913 1.00 83.69 77 CYS A C 1
ATOM 623 O O . CYS A 1 77 ? 1.022 -4.931 10.299 1.00 83.69 77 CYS A O 1
ATOM 625 N N . ALA A 1 78 ? -1.091 -4.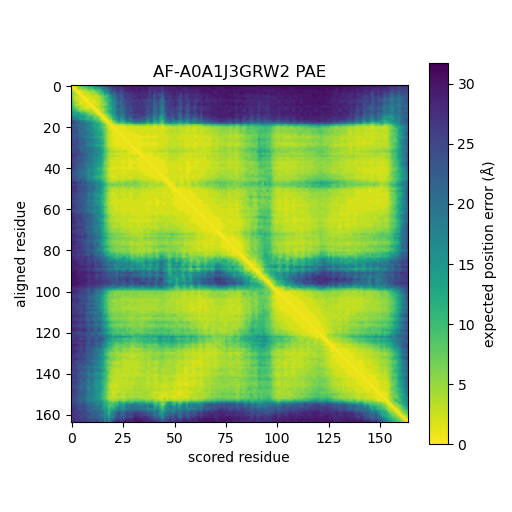839 11.051 1.00 83.38 78 ALA A N 1
ATOM 626 C CA . ALA A 1 78 ? -1.375 -3.545 10.443 1.00 83.38 78 ALA A CA 1
ATOM 627 C C . ALA A 1 78 ? -0.368 -2.468 10.905 1.00 83.38 78 ALA A C 1
ATOM 629 O O . ALA A 1 78 ? 0.194 -1.757 10.073 1.00 83.38 78 ALA A O 1
ATOM 630 N N . VAL A 1 79 ? -0.037 -2.401 12.201 1.00 80.94 79 VAL A N 1
ATOM 631 C CA . VAL A 1 79 ? 1.000 -1.479 12.707 1.00 80.94 79 VAL A CA 1
ATOM 632 C C . VAL A 1 79 ? 2.366 -1.754 12.080 1.00 80.94 79 VAL A C 1
ATOM 634 O O . VAL A 1 79 ? 3.048 -0.809 11.683 1.00 80.94 79 VAL A O 1
ATOM 637 N N . ALA A 1 80 ? 2.769 -3.022 11.951 1.00 81.75 80 ALA A N 1
ATOM 638 C CA . ALA A 1 80 ? 4.051 -3.368 11.341 1.00 81.75 80 ALA A CA 1
ATOM 639 C C . ALA A 1 80 ? 4.160 -2.826 9.905 1.00 81.75 80 ALA A C 1
ATOM 641 O O . ALA A 1 80 ? 5.176 -2.231 9.554 1.00 81.75 80 ALA A O 1
ATOM 642 N N . PHE A 1 81 ? 3.098 -2.934 9.101 1.00 77.00 81 PHE A N 1
ATOM 643 C CA . PHE A 1 81 ? 3.092 -2.412 7.730 1.00 77.00 81 PHE A CA 1
ATOM 644 C C . PHE A 1 81 ? 3.038 -0.879 7.645 1.00 77.00 81 PHE A C 1
ATOM 646 O O . PHE A 1 81 ? 3.628 -0.314 6.723 1.00 77.00 81 PHE A O 1
ATOM 653 N N . LEU A 1 82 ? 2.445 -0.189 8.629 1.00 75.19 82 LEU A N 1
ATOM 654 C CA . LEU A 1 82 ? 2.573 1.273 8.747 1.00 75.19 82 LEU A CA 1
ATOM 655 C C . LEU A 1 82 ? 4.022 1.698 9.012 1.00 75.19 82 LEU A C 1
ATOM 657 O O . LEU A 1 82 ? 4.505 2.671 8.433 1.00 75.19 82 LEU A O 1
ATOM 661 N N . VAL A 1 83 ? 4.728 0.965 9.877 1.00 72.00 83 VAL A N 1
ATOM 662 C CA . VAL A 1 83 ? 6.130 1.249 10.209 1.00 72.00 83 VAL A CA 1
ATOM 663 C C . VAL A 1 83 ? 7.051 0.916 9.037 1.00 72.00 83 VAL A C 1
ATOM 665 O O . VAL A 1 83 ? 7.903 1.730 8.698 1.00 72.00 83 VAL A O 1
ATOM 668 N N . LEU A 1 84 ? 6.857 -0.224 8.371 1.00 69.38 84 LEU A N 1
ATOM 669 C CA . LEU A 1 84 ? 7.653 -0.612 7.201 1.00 69.38 84 LEU A CA 1
ATOM 670 C C . LEU A 1 84 ? 7.481 0.370 6.035 1.00 69.38 84 LEU A C 1
ATOM 672 O O . LEU A 1 84 ? 8.471 0.741 5.409 1.00 69.38 84 LEU A O 1
ATOM 676 N N . GLY A 1 85 ? 6.261 0.866 5.791 1.00 63.91 85 GLY A N 1
ATOM 677 C CA . GLY A 1 85 ? 6.022 1.935 4.815 1.00 63.91 85 GLY A CA 1
ATOM 678 C C . GLY A 1 85 ? 6.763 3.235 5.157 1.00 63.91 85 GLY A C 1
ATOM 679 O O . GLY A 1 85 ? 7.227 3.937 4.265 1.00 63.91 85 GLY A O 1
ATOM 680 N N . LYS A 1 86 ? 6.949 3.534 6.448 1.00 60.19 86 LYS A N 1
ATOM 681 C CA . LYS A 1 86 ? 7.764 4.665 6.914 1.00 60.19 86 LYS A CA 1
ATOM 682 C C . LYS A 1 86 ? 9.270 4.410 6.773 1.00 60.19 86 LYS A C 1
ATOM 684 O O . LYS A 1 86 ? 10.008 5.341 6.469 1.00 60.19 86 LYS A O 1
ATOM 689 N N . THR A 1 87 ? 9.741 3.180 6.974 1.00 60.47 87 THR A N 1
ATOM 690 C CA . THR A 1 87 ? 11.146 2.820 6.714 1.00 60.47 87 THR A CA 1
ATOM 691 C C . THR A 1 87 ? 11.469 2.964 5.233 1.00 60.47 87 THR A C 1
ATOM 693 O O . THR A 1 87 ? 12.466 3.600 4.903 1.00 60.47 87 THR A O 1
ATOM 696 N N . ALA A 1 88 ? 10.563 2.505 4.361 1.00 55.09 88 ALA A N 1
ATOM 697 C CA . ALA A 1 88 ? 10.642 2.765 2.931 1.00 55.09 88 ALA A CA 1
ATOM 698 C C . ALA A 1 88 ? 10.830 4.273 2.660 1.00 55.09 88 ALA A C 1
ATOM 700 O O . ALA A 1 88 ? 11.727 4.663 1.929 1.00 55.09 88 ALA A O 1
ATOM 701 N N . LEU A 1 89 ? 10.081 5.153 3.330 1.00 50.41 89 LEU A N 1
ATOM 702 C CA . LEU A 1 89 ? 10.205 6.612 3.168 1.00 50.41 89 LEU A CA 1
ATOM 703 C C . LEU A 1 89 ? 11.475 7.254 3.695 1.00 50.41 89 LEU A C 1
ATOM 705 O O . LEU A 1 89 ? 11.988 8.188 3.079 1.00 50.41 89 LEU A O 1
ATOM 709 N N . ASN A 1 90 ? 11.947 6.805 4.854 1.00 55.41 90 ASN A N 1
ATOM 710 C CA . ASN A 1 90 ? 13.165 7.343 5.444 1.00 55.41 90 ASN A CA 1
ATOM 711 C C . ASN A 1 90 ? 14.375 7.092 4.530 1.00 55.41 90 ASN A C 1
ATOM 713 O O . ASN A 1 90 ? 15.285 7.916 4.508 1.00 55.41 90 ASN A O 1
ATOM 717 N N . GLU A 1 91 ? 14.353 6.013 3.743 1.00 53.16 91 GLU A N 1
ATOM 718 C CA . GLU A 1 91 ? 15.366 5.715 2.723 1.00 53.16 91 GLU A CA 1
ATOM 719 C C . GLU A 1 91 ? 15.107 6.459 1.392 1.00 53.16 91 GLU A C 1
ATOM 721 O O . GLU A 1 91 ? 16.054 6.894 0.741 1.00 53.16 91 GLU A O 1
ATOM 726 N N . ILE A 1 92 ? 13.841 6.730 1.036 1.00 45.12 92 ILE A N 1
ATOM 727 C CA . ILE A 1 92 ? 13.426 7.534 -0.142 1.00 45.12 92 ILE A CA 1
ATOM 728 C C . ILE A 1 92 ? 13.826 9.023 -0.032 1.00 45.12 92 ILE A C 1
ATOM 730 O O . ILE A 1 92 ? 13.831 9.748 -1.029 1.00 45.12 92 ILE A O 1
ATOM 734 N N . GLY A 1 93 ? 14.209 9.501 1.157 1.00 44.09 93 GLY A N 1
ATOM 735 C CA . GLY A 1 93 ? 14.564 10.898 1.448 1.00 44.09 93 GLY A CA 1
ATOM 736 C C . GLY A 1 93 ? 15.753 11.502 0.679 1.00 44.09 93 GLY A C 1
ATOM 737 O O . GLY A 1 93 ? 16.130 12.632 0.984 1.00 44.09 93 GLY A O 1
ATOM 738 N N . LEU A 1 94 ? 16.333 10.804 -0.302 1.00 49.75 94 LEU A N 1
ATOM 739 C CA . LEU A 1 94 ? 17.451 11.285 -1.122 1.00 49.75 94 LEU A CA 1
ATOM 740 C C . LEU A 1 94 ? 17.094 11.664 -2.574 1.00 49.75 94 LEU A C 1
ATOM 742 O O . LEU A 1 94 ? 17.970 12.182 -3.261 1.00 49.75 94 LEU A O 1
ATOM 746 N N . ALA A 1 95 ? 15.848 11.510 -3.044 1.00 45.22 95 ALA A N 1
ATOM 747 C CA . ALA A 1 95 ? 15.480 11.960 -4.396 1.00 45.22 95 ALA A CA 1
ATOM 748 C C . ALA A 1 95 ? 14.069 12.582 -4.485 1.00 45.22 95 ALA A C 1
ATOM 750 O O . ALA A 1 95 ? 13.051 11.900 -4.458 1.00 45.22 95 ALA A O 1
ATOM 751 N N . GLU A 1 96 ? 14.072 13.914 -4.581 1.00 50.59 96 GLU A N 1
ATOM 752 C CA . GLU A 1 96 ? 13.120 14.820 -5.246 1.00 50.59 96 GLU A CA 1
ATOM 753 C C . GLU A 1 96 ? 11.591 14.601 -5.116 1.00 50.59 96 GLU A C 1
ATOM 755 O O . GLU A 1 96 ? 10.961 13.744 -5.727 1.00 50.59 96 GLU A O 1
ATOM 760 N N . THR A 1 97 ? 10.973 15.565 -4.417 1.00 49.22 97 THR A N 1
ATOM 761 C CA . THR A 1 97 ? 9.603 16.084 -4.614 1.00 49.22 97 THR A CA 1
ATOM 762 C C . THR A 1 97 ? 8.443 15.080 -4.591 1.00 49.22 97 THR A C 1
ATOM 764 O O . THR A 1 97 ? 7.845 14.809 -5.626 1.00 49.22 97 THR A O 1
ATOM 767 N N . LYS A 1 98 ? 8.066 14.602 -3.390 1.00 56.00 98 LYS A N 1
ATOM 768 C CA . LYS A 1 98 ? 6.666 14.354 -2.921 1.00 56.00 98 LYS A CA 1
ATOM 769 C C . LYS A 1 98 ? 6.615 13.678 -1.535 1.00 56.00 98 LYS A C 1
ATOM 771 O O . LYS A 1 98 ? 5.738 12.859 -1.259 1.00 56.00 98 LYS A O 1
ATOM 776 N N . LYS A 1 99 ? 7.540 14.045 -0.638 1.00 61.38 99 LYS A N 1
ATOM 777 C CA . LYS A 1 99 ? 7.537 13.617 0.773 1.00 61.38 99 LYS A CA 1
ATOM 778 C C . LYS A 1 99 ? 6.172 13.861 1.435 1.00 61.38 99 LYS A C 1
ATOM 780 O O . LYS A 1 99 ? 5.646 12.985 2.115 1.00 61.38 99 LYS A O 1
ATOM 785 N N . ASP A 1 100 ? 5.552 14.991 1.103 1.00 69.44 100 ASP A N 1
ATOM 786 C CA . ASP A 1 100 ? 4.268 15.413 1.657 1.00 69.44 100 ASP A CA 1
ATOM 787 C C . ASP A 1 100 ? 3.128 14.430 1.376 1.00 69.44 100 ASP A C 1
ATOM 789 O O . ASP A 1 100 ? 2.290 14.226 2.245 1.00 69.44 100 ASP A O 1
ATOM 793 N N . PHE A 1 101 ? 3.071 13.789 0.198 1.00 76.00 101 PHE A N 1
ATOM 794 C CA . PHE A 1 101 ? 1.980 12.849 -0.096 1.00 76.00 101 PHE A CA 1
ATOM 795 C C . PHE A 1 101 ? 2.002 11.669 0.874 1.00 76.00 101 PHE A C 1
ATOM 797 O O . PHE A 1 101 ? 0.980 11.335 1.468 1.00 76.00 101 PHE A O 1
ATOM 804 N N . ILE A 1 102 ? 3.171 11.055 1.042 1.00 74.56 102 ILE A N 1
ATOM 805 C CA . ILE A 1 102 ? 3.275 9.820 1.810 1.00 74.56 102 ILE A CA 1
ATOM 806 C C . ILE A 1 102 ? 3.253 10.121 3.312 1.00 74.56 102 ILE A C 1
ATOM 808 O O . ILE A 1 102 ? 2.626 9.380 4.065 1.00 74.56 102 ILE A O 1
ATOM 812 N N . ASP A 1 103 ? 3.830 11.244 3.747 1.00 77.06 103 ASP A N 1
ATOM 813 C CA . ASP A 1 103 ? 3.685 11.719 5.127 1.00 77.06 103 ASP A CA 1
ATOM 814 C C . ASP A 1 103 ? 2.210 11.995 5.466 1.00 77.06 103 ASP A C 1
ATOM 816 O O . ASP A 1 103 ? 1.724 11.542 6.506 1.00 77.06 103 ASP A O 1
ATOM 820 N N . ASN A 1 104 ? 1.471 12.667 4.575 1.00 81.94 104 ASN A N 1
ATOM 821 C CA . ASN A 1 104 ? 0.040 12.918 4.757 1.00 81.94 104 ASN A CA 1
ATOM 822 C C . ASN A 1 104 ? -0.772 11.616 4.760 1.00 81.94 104 ASN A C 1
ATOM 824 O O . ASN A 1 104 ? -1.666 11.457 5.596 1.00 81.94 104 ASN A O 1
ATOM 828 N N . ASP A 1 105 ? -0.464 10.667 3.868 1.00 83.88 105 ASP A N 1
ATOM 829 C CA . ASP A 1 105 ? -1.168 9.385 3.847 1.00 83.88 105 ASP A CA 1
ATOM 830 C C . ASP A 1 105 ? -0.863 8.581 5.114 1.00 83.88 105 ASP A C 1
ATOM 832 O O . ASP A 1 105 ? -1.791 8.146 5.788 1.00 83.88 105 ASP A O 1
ATOM 836 N N . LEU A 1 106 ? 0.400 8.486 5.544 1.00 81.50 106 LEU A N 1
ATOM 837 C CA . LEU A 1 106 ? 0.755 7.852 6.815 1.00 81.50 106 LEU A CA 1
ATOM 838 C C . LEU A 1 106 ? 0.031 8.499 7.997 1.00 81.50 106 LEU A C 1
ATOM 840 O O . LEU A 1 106 ? -0.523 7.777 8.823 1.00 81.50 106 LEU A O 1
ATOM 844 N N . GLN A 1 107 ? -0.013 9.832 8.085 1.00 84.25 107 GLN A N 1
ATOM 845 C CA . GLN A 1 107 ? -0.767 10.528 9.134 1.00 84.25 107 GLN A CA 1
ATOM 846 C C . GLN A 1 107 ? -2.253 10.152 9.112 1.00 84.25 107 GLN A C 1
ATOM 848 O O . GLN A 1 107 ? -2.836 9.888 10.170 1.00 84.25 107 GLN A O 1
ATOM 853 N N . ARG A 1 108 ? -2.861 10.071 7.921 1.00 86.56 108 ARG A N 1
ATOM 854 C CA . ARG A 1 108 ? -4.244 9.610 7.753 1.00 86.56 108 ARG A CA 1
ATOM 855 C C . ARG A 1 108 ? -4.414 8.171 8.242 1.00 86.56 108 ARG A C 1
ATOM 857 O O . ARG A 1 108 ? -5.314 7.915 9.043 1.00 86.56 108 ARG A O 1
ATOM 864 N N . LEU A 1 109 ? -3.548 7.248 7.817 1.00 85.94 109 LEU A N 1
ATOM 865 C CA . LEU A 1 109 ? -3.617 5.839 8.210 1.00 85.94 109 LEU A CA 1
ATOM 866 C C . LEU A 1 109 ? -3.409 5.665 9.726 1.00 85.94 109 LEU A C 1
ATOM 868 O O . LEU A 1 109 ? -4.171 4.942 10.364 1.00 85.94 109 LEU A O 1
ATOM 872 N N . PHE A 1 110 ? -2.450 6.381 10.328 1.00 84.00 110 PHE A N 1
ATOM 873 C CA . PHE A 1 110 ? -2.231 6.396 11.780 1.00 84.00 110 PHE A CA 1
ATOM 874 C C . PHE A 1 110 ? -3.442 6.933 12.542 1.00 84.00 110 PHE A C 1
ATOM 876 O O . PHE A 1 110 ? -3.814 6.369 13.571 1.00 84.00 110 PHE A O 1
ATOM 883 N N . SER A 1 111 ? -4.071 8.004 12.049 1.00 86.56 111 SER A N 1
ATOM 884 C CA . SER A 1 111 ? -5.281 8.565 12.658 1.00 86.56 111 SER A CA 1
ATOM 885 C C . SER A 1 111 ? -6.413 7.540 12.693 1.00 86.56 111 SER A C 1
ATOM 887 O O . SER A 1 111 ? -7.057 7.363 13.728 1.00 86.56 111 SER A O 1
ATOM 889 N N . VAL A 1 112 ? -6.616 6.810 11.592 1.00 84.44 112 VAL A N 1
ATOM 890 C CA . VAL A 1 112 ? -7.601 5.723 11.530 1.00 84.44 112 VAL A CA 1
ATOM 891 C C . VAL A 1 112 ? -7.227 4.609 12.497 1.00 84.44 112 VAL A C 1
ATOM 893 O O . VAL A 1 112 ? -8.049 4.239 13.327 1.00 84.44 112 VAL A O 1
ATOM 896 N N . HIS A 1 113 ? -5.982 4.133 12.465 1.00 84.62 113 HIS A N 1
ATOM 897 C CA . HIS A 1 113 ? -5.531 3.062 13.349 1.00 84.62 113 HIS A CA 1
ATOM 898 C C . HIS A 1 113 ? -5.731 3.406 14.832 1.00 84.62 113 HIS A C 1
A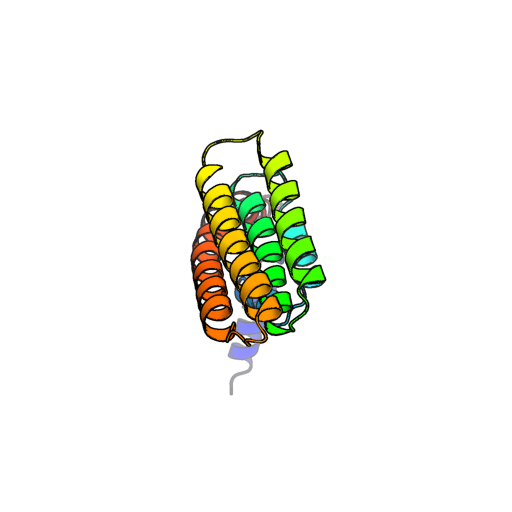TOM 900 O O . HIS A 1 113 ? -6.213 2.582 15.606 1.00 84.62 113 HIS A O 1
ATOM 906 N N . LYS A 1 114 ? -5.429 4.649 15.223 1.00 85.50 114 LYS A N 1
ATOM 907 C CA . LYS A 1 114 ? -5.651 5.138 16.585 1.00 85.50 114 LYS A CA 1
ATOM 908 C C . LYS A 1 114 ? -7.132 5.109 16.967 1.00 85.50 114 LYS A C 1
ATOM 910 O O . LYS A 1 114 ? -7.464 4.560 18.010 1.00 85.50 114 LYS A O 1
ATOM 915 N N . LYS A 1 115 ? -8.022 5.615 16.105 1.00 85.56 115 LYS A N 1
ATOM 916 C CA . LYS A 1 115 ? -9.476 5.580 16.353 1.00 85.56 115 LYS A CA 1
ATOM 917 C C . LYS A 1 115 ? -9.997 4.158 16.572 1.00 85.56 115 LYS A C 1
ATOM 919 O O . LYS A 1 115 ? -10.903 3.967 17.372 1.00 85.56 115 LYS A O 1
ATOM 924 N N . LEU A 1 116 ? -9.425 3.165 15.889 1.00 82.62 116 LEU A N 1
ATOM 925 C CA . LEU A 1 116 ? -9.794 1.758 16.079 1.00 82.62 116 LEU A CA 1
ATOM 926 C C . LEU A 1 116 ? -9.353 1.220 17.435 1.00 82.62 116 LEU A C 1
ATOM 928 O O . LEU A 1 116 ? -10.107 0.489 18.073 1.00 82.62 116 LEU A O 1
ATOM 932 N N . LEU A 1 117 ? -8.140 1.568 17.866 1.00 83.62 117 LEU A N 1
ATOM 933 C CA . LEU A 1 117 ? -7.642 1.192 19.186 1.00 83.62 117 LEU A CA 1
ATOM 934 C C . LEU A 1 117 ? -8.493 1.822 20.291 1.00 83.62 117 LEU A C 1
ATOM 936 O O . LEU A 1 117 ? -8.886 1.111 21.214 1.00 83.62 117 LEU A O 1
ATOM 940 N N . ASP A 1 118 ? -8.827 3.107 20.153 1.00 87.38 118 ASP A N 1
ATOM 941 C CA . ASP A 1 118 ? -9.664 3.842 21.106 1.00 87.38 118 ASP A CA 1
ATOM 942 C C . ASP A 1 118 ? -11.078 3.229 21.173 1.00 87.38 118 ASP A C 1
ATOM 944 O O . ASP A 1 118 ? -11.538 2.841 22.246 1.00 87.38 118 ASP A O 1
ATOM 948 N N . ALA A 1 119 ? -11.730 3.009 20.023 1.00 85.94 119 ALA A N 1
ATOM 949 C CA . ALA A 1 119 ? -13.053 2.382 19.963 1.00 85.94 119 ALA A CA 1
ATOM 950 C C . ALA A 1 119 ? -13.066 0.973 20.579 1.00 85.94 119 ALA A C 1
ATOM 952 O O . ALA A 1 119 ? -13.988 0.623 21.316 1.00 85.94 119 ALA A O 1
ATOM 953 N N . ARG A 1 120 ? -12.021 0.171 20.330 1.00 82.50 120 ARG A N 1
ATOM 954 C CA . ARG A 1 120 ? -11.891 -1.170 20.913 1.00 82.50 120 ARG A CA 1
ATOM 955 C C . ARG A 1 120 ? -11.684 -1.122 22.426 1.00 82.50 120 ARG A C 1
ATOM 957 O O . ARG A 1 120 ? -12.226 -1.975 23.126 1.00 82.50 120 ARG A O 1
ATOM 964 N N . ALA A 1 121 ? -10.916 -0.155 22.927 1.00 86.06 121 ALA A N 1
ATOM 965 C CA . ALA A 1 121 ? -10.723 0.049 24.362 1.00 86.06 121 ALA A CA 1
ATOM 966 C C . ALA A 1 121 ? -12.037 0.423 25.069 1.00 86.06 121 ALA A C 1
ATOM 968 O O . ALA A 1 121 ? -12.248 0.033 26.215 1.00 86.06 121 ALA A O 1
ATOM 969 N N . GLU A 1 122 ? -12.940 1.106 24.365 1.00 91.19 122 GLU A N 1
ATOM 970 C CA . GLU A 1 122 ? -14.289 1.445 24.832 1.00 91.19 122 GLU A CA 1
ATOM 971 C C . GLU A 1 122 ? -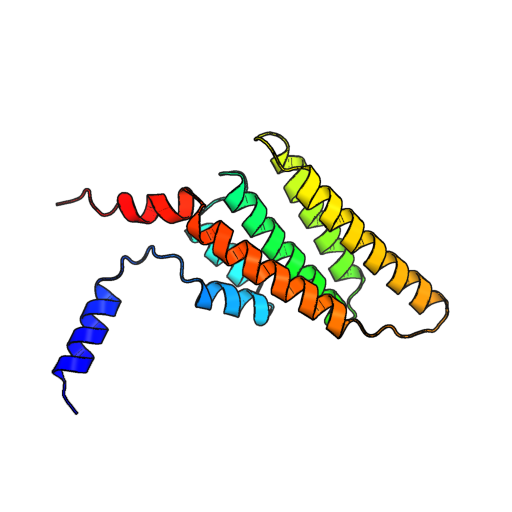15.327 0.322 24.612 1.00 91.19 122 GLU A C 1
ATOM 973 O O . GLU A 1 122 ? -16.482 0.458 25.011 1.00 91.19 122 GLU A O 1
ATOM 978 N N . GLY A 1 123 ? -14.929 -0.810 24.020 1.00 87.06 123 GLY A N 1
ATOM 979 C CA . GLY A 1 123 ? -15.800 -1.967 23.786 1.00 87.06 123 GLY A CA 1
ATOM 980 C C . GLY A 1 123 ? -16.633 -1.904 22.502 1.00 87.06 123 GLY A C 1
ATOM 981 O O . GLY A 1 123 ? -17.509 -2.745 22.305 1.00 87.06 123 GLY A O 1
ATOM 982 N N . TYR A 1 124 ? -16.359 -0.948 21.613 1.00 84.88 124 TYR A N 1
ATOM 983 C CA . TYR A 1 124 ? -17.038 -0.816 20.327 1.00 84.88 124 TYR A CA 1
ATOM 984 C C . TYR A 1 124 ? -16.327 -1.582 19.208 1.00 84.88 124 TYR A C 1
ATOM 986 O O . TYR A 1 124 ? -15.102 -1.715 19.168 1.00 84.88 124 TYR A O 1
ATOM 994 N N . THR A 1 125 ? -17.120 -2.038 18.240 1.00 79.44 125 THR A N 1
ATOM 995 C CA . THR A 1 125 ? -16.644 -2.558 16.955 1.00 79.44 125 THR A CA 1
ATOM 996 C C . THR A 1 125 ? -16.807 -1.491 15.879 1.00 79.44 125 THR A C 1
ATOM 998 O O . THR A 1 125 ? -17.879 -0.900 15.760 1.00 79.44 125 THR A O 1
ATOM 1001 N N . VAL A 1 126 ? -15.771 -1.271 15.073 1.00 80.12 126 VAL A N 1
ATOM 1002 C CA . VAL A 1 126 ? -15.800 -0.334 13.942 1.00 80.12 126 VAL A CA 1
ATOM 1003 C C . VAL A 1 126 ? -15.827 -1.135 12.647 1.00 80.12 126 VAL A C 1
ATOM 1005 O O . VAL A 1 126 ? -14.989 -2.017 12.462 1.00 80.12 126 VAL A O 1
ATOM 1008 N N . ASP A 1 127 ? -16.768 -0.824 11.754 1.00 82.44 127 ASP A N 1
ATOM 1009 C CA . ASP A 1 127 ? -16.753 -1.381 10.403 1.00 82.44 127 ASP A CA 1
ATOM 1010 C C . ASP A 1 127 ? -15.624 -0.736 9.588 1.00 82.44 127 ASP A C 1
ATOM 1012 O O . ASP A 1 127 ? -15.602 0.471 9.341 1.00 82.44 127 ASP A O 1
ATOM 1016 N N . LEU A 1 128 ? -14.657 -1.567 9.213 1.00 80.19 128 LEU A N 1
ATOM 1017 C CA . LEU A 1 128 ? -13.441 -1.182 8.506 1.00 80.19 128 LEU A CA 1
ATOM 1018 C C . LEU A 1 128 ? -13.528 -1.374 7.000 1.00 80.19 128 LEU A C 1
ATOM 1020 O O . LEU A 1 128 ? -12.665 -0.874 6.275 1.00 80.19 128 LEU A O 1
ATOM 1024 N N . VAL A 1 129 ? -14.556 -2.081 6.533 1.00 81.44 129 VAL A N 1
ATOM 1025 C CA . VAL A 1 129 ? -14.710 -2.436 5.126 1.00 81.44 129 VAL A CA 1
ATOM 1026 C C . VAL A 1 129 ? -14.803 -1.190 4.238 1.00 81.44 129 VAL A C 1
ATOM 1028 O O . VAL A 1 129 ? -14.063 -1.142 3.254 1.00 81.44 129 VAL A O 1
ATOM 1031 N N . PRO A 1 130 ? -15.592 -0.142 4.569 1.00 85.50 130 PRO A N 1
ATOM 1032 C CA . PRO A 1 130 ? -15.665 1.058 3.734 1.00 85.50 130 PRO A CA 1
ATOM 1033 C C . PRO A 1 130 ? -14.305 1.746 3.585 1.00 85.50 130 PRO A C 1
ATOM 1035 O O . PRO A 1 130 ? -13.852 2.007 2.474 1.00 85.50 130 PRO A O 1
ATOM 1038 N N . PHE A 1 131 ? -13.600 1.950 4.701 1.00 84.88 131 PHE A N 1
ATOM 1039 C CA . PHE A 1 131 ? -12.285 2.584 4.694 1.00 84.88 131 PHE A CA 1
ATOM 1040 C C . PHE A 1 131 ? -11.259 1.776 3.890 1.00 84.88 131 PHE A C 1
ATOM 1042 O O . PHE A 1 131 ? -10.511 2.343 3.091 1.00 84.88 131 PHE A O 1
ATOM 1049 N N . ALA A 1 132 ? -11.209 0.457 4.093 1.00 82.38 132 ALA A N 1
ATOM 1050 C CA . ALA A 1 132 ? -10.270 -0.403 3.387 1.00 82.38 132 ALA A CA 1
ATOM 1051 C C . ALA A 1 132 ? -10.555 -0.435 1.875 1.00 82.38 132 ALA A C 1
ATOM 1053 O O . ALA A 1 132 ? -9.614 -0.364 1.081 1.00 82.38 132 ALA A O 1
ATOM 1054 N N . ASN A 1 133 ? -11.829 -0.462 1.476 1.00 83.06 133 ASN A N 1
ATOM 1055 C CA . ASN A 1 133 ? -12.237 -0.435 0.072 1.00 83.06 133 ASN A CA 1
ATOM 1056 C C . ASN A 1 133 ? -11.882 0.894 -0.605 1.00 83.06 133 ASN A C 1
ATOM 1058 O O . ASN A 1 133 ? -11.276 0.883 -1.675 1.00 83.06 133 ASN A O 1
ATOM 1062 N N . ASP A 1 134 ? -12.183 2.031 0.027 1.00 86.62 134 ASP A N 1
ATOM 1063 C CA . ASP A 1 134 ? -11.851 3.354 -0.517 1.00 86.62 134 ASP A CA 1
ATOM 1064 C C . ASP A 1 134 ? -10.335 3.519 -0.682 1.00 86.62 134 ASP A C 1
ATOM 1066 O O . ASP A 1 134 ? -9.843 3.909 -1.743 1.00 86.62 134 ASP A O 1
ATOM 1070 N N . THR A 1 135 ? -9.576 3.111 0.338 1.00 85.56 135 THR A N 1
ATOM 1071 C CA . THR A 1 135 ? -8.106 3.139 0.338 1.00 85.56 135 THR A CA 1
ATOM 1072 C C . THR A 1 135 ? -7.532 2.259 -0.783 1.00 85.56 135 THR A C 1
ATOM 1074 O O . THR A 1 135 ? -6.594 2.668 -1.477 1.00 85.56 135 THR A O 1
ATOM 1077 N N . THR A 1 136 ? -8.116 1.078 -1.005 1.00 84.25 136 THR A N 1
ATOM 1078 C CA . THR A 1 136 ? -7.741 0.150 -2.087 1.00 84.25 136 THR A CA 1
ATOM 1079 C C . THR A 1 136 ? -8.058 0.742 -3.468 1.00 84.25 136 THR A C 1
ATOM 1081 O O . THR A 1 136 ? -7.229 0.686 -4.376 1.00 84.25 136 THR A O 1
ATOM 1084 N N . ASN A 1 137 ? -9.217 1.382 -3.640 1.00 86.38 137 ASN A N 1
ATOM 1085 C CA . ASN A 1 137 ? -9.605 2.016 -4.903 1.00 86.38 137 ASN A CA 1
ATOM 1086 C C . ASN A 1 137 ? -8.686 3.192 -5.272 1.00 86.38 137 ASN A C 1
ATOM 1088 O O . ASN A 1 137 ? -8.237 3.290 -6.416 1.00 86.38 137 ASN A O 1
ATOM 1092 N N . GLU A 1 138 ? -8.353 4.051 -4.303 1.00 87.06 138 GLU A N 1
ATOM 1093 C CA . GLU A 1 138 ? -7.361 5.123 -4.476 1.00 87.06 138 GLU A CA 1
ATOM 1094 C C . GLU A 1 138 ? -6.006 4.557 -4.931 1.00 87.06 138 GLU A C 1
ATOM 1096 O O . GLU A 1 138 ? -5.365 5.101 -5.833 1.00 87.06 138 GLU A O 1
ATOM 1101 N N . MET A 1 139 ? -5.576 3.439 -4.331 1.00 86.31 139 MET A N 1
ATOM 1102 C CA . MET A 1 139 ? -4.327 2.763 -4.688 1.00 86.31 139 MET A CA 1
ATOM 1103 C C . MET A 1 139 ? -4.326 2.332 -6.154 1.00 86.31 139 MET A C 1
ATOM 1105 O O . MET A 1 139 ? -3.377 2.647 -6.871 1.00 86.31 139 MET A O 1
ATOM 1109 N N . PHE A 1 140 ? -5.397 1.692 -6.628 1.00 85.38 140 PHE A N 1
ATOM 1110 C CA . PHE A 1 140 ? -5.501 1.261 -8.023 1.00 85.38 140 PHE A CA 1
ATOM 1111 C C . PHE A 1 140 ? -5.467 2.424 -9.018 1.00 85.38 140 PHE A C 1
ATOM 1113 O O . PHE A 1 140 ? -4.834 2.326 -10.073 1.00 85.38 140 PHE A O 1
ATOM 1120 N N . GLN A 1 141 ? -6.092 3.552 -8.681 1.00 87.38 141 GLN A N 1
ATOM 1121 C CA . GLN A 1 141 ? -6.032 4.753 -9.515 1.00 87.38 141 GLN A CA 1
ATOM 1122 C C . GLN A 1 141 ? -4.605 5.312 -9.597 1.00 87.38 141 GLN A C 1
ATOM 1124 O O . GLN A 1 141 ? -4.119 5.599 -10.693 1.00 87.38 141 GLN A O 1
ATOM 1129 N N . MET A 1 142 ? -3.905 5.404 -8.461 1.00 85.88 142 MET A N 1
ATOM 1130 C CA . MET A 1 142 ? -2.506 5.843 -8.427 1.00 85.88 142 MET A CA 1
ATOM 1131 C C . MET A 1 142 ? -1.592 4.885 -9.191 1.00 85.88 142 MET A C 1
ATOM 1133 O O . MET A 1 142 ? -0.754 5.325 -9.974 1.00 85.88 142 MET A O 1
ATOM 1137 N N . MET A 1 143 ? -1.785 3.579 -9.026 1.00 84.81 143 MET A N 1
ATOM 1138 C CA . MET A 1 143 ? -1.016 2.551 -9.724 1.00 84.81 143 MET A CA 1
ATOM 1139 C C . MET A 1 143 ? -1.095 2.673 -11.240 1.00 84.81 143 MET A C 1
ATOM 1141 O O . MET A 1 143 ? -0.075 2.555 -11.912 1.00 84.81 143 MET A O 1
ATOM 1145 N N . ASN A 1 144 ? -2.280 2.949 -11.786 1.00 85.81 144 ASN A N 1
ATOM 1146 C CA . ASN A 1 144 ? -2.438 3.141 -13.225 1.00 85.81 144 ASN A CA 1
ATOM 1147 C C . ASN A 1 144 ? -1.568 4.289 -13.748 1.00 85.81 144 ASN A C 1
ATOM 1149 O O . ASN A 1 144 ? -0.961 4.166 -14.813 1.00 85.81 144 ASN A O 1
ATOM 1153 N N . HIS A 1 145 ? -1.472 5.378 -12.984 1.00 85.81 145 HIS A N 1
ATOM 1154 C CA . HIS A 1 145 ? -0.599 6.498 -13.315 1.00 85.81 145 HIS A CA 1
ATOM 1155 C C . HIS A 1 145 ? 0.886 6.142 -13.155 1.00 85.81 145 HIS A C 1
ATOM 1157 O O . HIS A 1 145 ? 1.696 6.478 -14.019 1.00 85.81 145 HIS A O 1
ATOM 1163 N N . LEU A 1 146 ? 1.251 5.431 -12.086 1.00 86.12 146 LEU A N 1
ATOM 1164 C CA . LEU A 1 146 ? 2.641 5.058 -11.814 1.00 86.12 146 LEU A CA 1
ATOM 1165 C C . LEU A 1 146 ? 3.186 4.089 -12.854 1.00 86.12 146 LEU A C 1
ATOM 1167 O O . LEU A 1 146 ? 4.273 4.313 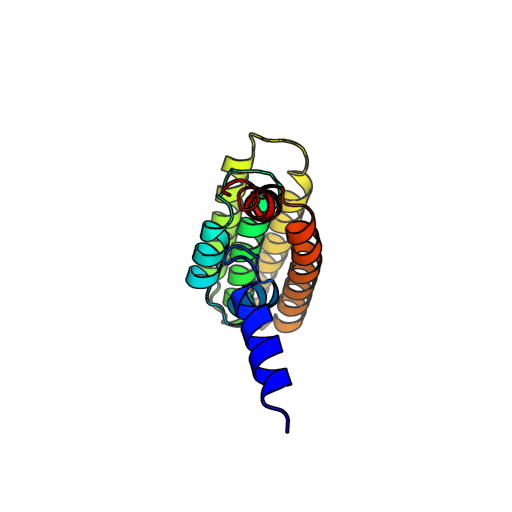-13.370 1.00 86.12 146 LEU A O 1
ATOM 1171 N N . VAL A 1 147 ? 2.408 3.080 -13.250 1.00 86.69 147 VAL A N 1
ATOM 1172 C CA . VAL A 1 147 ? 2.821 2.146 -14.305 1.00 86.69 147 VAL A CA 1
ATOM 1173 C C . VAL A 1 147 ? 3.058 2.869 -15.632 1.00 86.69 147 VAL A C 1
ATOM 1175 O O . VAL A 1 147 ? 3.992 2.541 -16.356 1.00 86.69 147 VAL A O 1
ATOM 1178 N N . ALA A 1 148 ? 2.244 3.881 -15.945 1.00 84.50 148 ALA A N 1
ATOM 1179 C CA . ALA A 1 148 ? 2.369 4.647 -17.182 1.00 84.50 148 ALA A CA 1
ATOM 1180 C C . ALA A 1 148 ? 3.535 5.653 -17.185 1.00 84.50 148 ALA A C 1
ATOM 1182 O O . ALA A 1 148 ? 3.937 6.099 -18.256 1.00 84.50 148 ALA A O 1
ATOM 1183 N N . THR A 1 149 ? 4.050 6.039 -16.015 1.00 86.06 149 THR A N 1
ATOM 1184 C CA . THR A 1 149 ? 5.045 7.120 -15.873 1.00 86.06 149 THR A CA 1
ATOM 1185 C C . THR A 1 149 ? 6.376 6.669 -15.279 1.00 86.06 149 THR A C 1
ATOM 1187 O O . THR A 1 149 ? 7.302 7.473 -15.203 1.00 86.06 149 THR A O 1
ATOM 1190 N N . ASN A 1 150 ? 6.495 5.410 -14.854 1.00 86.44 150 ASN A N 1
ATOM 1191 C CA . ASN A 1 150 ? 7.719 4.884 -14.266 1.00 86.44 150 ASN A CA 1
ATOM 1192 C C . ASN A 1 150 ? 8.739 4.526 -15.363 1.00 86.44 150 ASN A C 1
ATOM 1194 O O . ASN A 1 150 ? 8.488 3.603 -16.144 1.00 86.44 150 ASN A O 1
ATOM 1198 N N . PRO A 1 151 ? 9.900 5.202 -15.418 1.00 82.81 151 PRO A N 1
ATOM 1199 C CA . PRO A 1 151 ? 10.893 4.964 -16.458 1.00 82.81 151 PRO A CA 1
ATOM 1200 C C . PRO A 1 151 ? 11.456 3.539 -16.440 1.00 82.81 151 PRO A C 1
ATOM 1202 O O . PRO A 1 151 ? 11.732 3.014 -17.508 1.00 82.81 151 PRO A O 1
ATOM 1205 N N . ASP A 1 152 ? 11.560 2.866 -15.294 1.00 84.44 152 ASP A N 1
ATOM 1206 C CA . ASP A 1 152 ? 12.106 1.500 -15.224 1.00 84.44 152 ASP A CA 1
ATOM 1207 C C . ASP A 1 152 ? 11.182 0.473 -15.886 1.00 84.44 152 ASP A C 1
ATOM 1209 O O . ASP A 1 152 ? 11.627 -0.478 -16.534 1.00 84.44 152 ASP A O 1
ATOM 1213 N N . LEU A 1 153 ? 9.873 0.691 -15.741 1.00 85.25 153 LEU A N 1
ATOM 1214 C CA . LEU A 1 153 ? 8.837 -0.121 -16.374 1.00 85.25 153 LEU A CA 1
ATOM 1215 C C . LEU A 1 153 ? 8.781 0.126 -17.887 1.00 85.25 153 LEU A C 1
ATOM 1217 O O . LEU A 1 153 ? 8.406 -0.769 -18.645 1.00 85.25 153 LEU A O 1
ATOM 1221 N N . LEU A 1 154 ? 9.163 1.329 -18.328 1.00 77.50 154 LEU A N 1
ATOM 1222 C CA . LEU A 1 154 ? 9.174 1.731 -19.733 1.00 77.50 154 LEU A CA 1
ATOM 1223 C C . LEU A 1 154 ? 10.484 1.344 -20.447 1.00 77.50 154 LEU A C 1
ATOM 1225 O O . LEU A 1 154 ? 10.429 0.816 -21.551 1.00 77.50 154 LEU A O 1
ATOM 1229 N N . GLN A 1 155 ? 11.653 1.518 -19.823 1.00 65.19 155 GLN A N 1
ATOM 1230 C CA . GLN A 1 155 ? 12.976 1.254 -20.418 1.00 65.19 155 GLN A CA 1
ATOM 1231 C C . GLN A 1 155 ? 13.235 -0.231 -20.689 1.00 65.19 155 GLN A C 1
ATOM 1233 O O . GLN A 1 155 ? 13.895 -0.583 -21.668 1.00 65.19 155 GLN A O 1
ATOM 1238 N N . LYS A 1 156 ? 12.682 -1.135 -19.870 1.00 57.78 156 LYS A N 1
ATOM 1239 C CA . LYS A 1 156 ? 12.728 -2.581 -20.154 1.00 57.78 156 LYS A CA 1
ATOM 1240 C C . LYS A 1 156 ? 12.021 -2.968 -21.455 1.00 57.78 156 LYS A C 1
ATOM 1242 O O . LYS A 1 156 ? 12.284 -4.042 -21.991 1.00 57.78 156 LYS A O 1
ATOM 1247 N N . LYS A 1 157 ? 11.175 -2.084 -21.988 1.00 51.94 157 LYS A N 1
ATOM 1248 C CA . LYS A 1 157 ? 10.535 -2.228 -23.295 1.00 51.94 157 LYS A CA 1
ATOM 1249 C C . LYS A 1 157 ? 11.483 -1.882 -24.455 1.00 51.94 157 LYS A C 1
ATOM 1251 O O . LYS A 1 157 ? 11.368 -2.497 -25.512 1.00 51.94 157 LYS A O 1
ATOM 1256 N N . ASP A 1 158 ? 12.441 -0.976 -24.238 1.00 47.66 158 ASP A N 1
ATOM 1257 C CA . ASP A 1 158 ? 13.326 -0.433 -25.282 1.00 47.66 158 ASP A CA 1
ATOM 1258 C C . ASP A 1 158 ? 14.638 -1.223 -25.436 1.00 47.66 158 ASP A C 1
ATOM 1260 O O . ASP A 1 158 ? 15.121 -1.410 -26.553 1.00 47.66 158 ASP A O 1
ATOM 1264 N N . ASN A 1 159 ? 15.180 -1.791 -24.351 1.00 47.75 159 ASN A N 1
ATOM 1265 C CA . ASN A 1 159 ? 16.426 -2.579 -24.399 1.00 47.75 159 ASN A CA 1
ATOM 1266 C C . ASN A 1 159 ? 16.332 -3.886 -25.218 1.00 47.75 159 ASN A C 1
ATOM 1268 O O . ASN A 1 159 ? 17.359 -4.495 -25.507 1.00 47.75 159 ASN A O 1
ATOM 1272 N N . ASN A 1 160 ? 15.132 -4.302 -25.635 1.00 48.84 160 ASN A N 1
ATOM 1273 C CA . ASN A 1 160 ? 14.923 -5.463 -26.508 1.00 48.84 160 ASN A CA 1
ATOM 1274 C C . ASN A 1 160 ? 14.800 -5.106 -28.001 1.00 48.84 160 ASN A C 1
ATOM 1276 O O . ASN A 1 160 ? 14.598 -6.001 -28.817 1.00 48.84 160 ASN A O 1
ATOM 1280 N N . GLN A 1 161 ? 14.942 -3.833 -28.390 1.00 45.12 161 GLN A N 1
ATOM 1281 C CA . GLN A 1 161 ? 14.979 -3.430 -29.807 1.00 45.12 161 GLN A CA 1
ATOM 1282 C C . GLN A 1 161 ? 16.401 -3.403 -30.403 1.00 45.12 161 GLN A C 1
ATOM 1284 O O . GLN A 1 161 ? 16.577 -3.030 -31.559 1.00 45.12 161 GLN A O 1
ATOM 1289 N N . GLY A 1 162 ? 17.421 -3.803 -29.634 1.00 43.00 162 GLY A N 1
ATOM 1290 C CA . GLY A 1 162 ? 18.835 -3.619 -29.978 1.00 43.00 162 GLY A CA 1
ATOM 1291 C C . GLY A 1 162 ? 19.678 -4.889 -30.077 1.00 43.00 162 GLY A C 1
ATOM 1292 O O . GLY A 1 162 ? 20.868 -4.820 -29.783 1.00 43.00 162 GLY A O 1
ATOM 1293 N N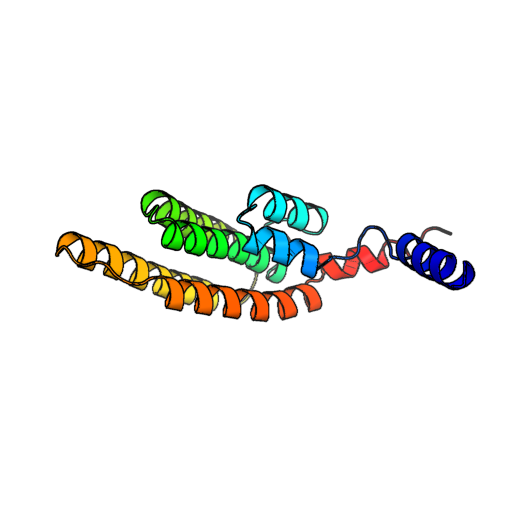 . GLN A 1 163 ? 19.107 -6.036 -30.451 1.00 38.56 163 GLN A N 1
ATOM 1294 C CA . GLN A 1 163 ? 19.890 -7.217 -30.840 1.00 38.56 163 GLN A CA 1
ATOM 1295 C C . GLN A 1 163 ? 19.261 -7.877 -32.072 1.00 38.56 163 GLN A C 1
ATOM 1297 O O . GLN A 1 163 ? 18.420 -8.767 -31.958 1.00 38.56 163 GLN A O 1
ATOM 1302 N N . SER A 1 164 ? 19.655 -7.376 -33.247 1.00 36.28 164 SER A N 1
ATOM 1303 C CA . SER A 1 164 ? 19.544 -8.059 -34.543 1.00 36.28 164 SER A CA 1
ATOM 1304 C C . SER A 1 164 ? 20.866 -8.726 -34.889 1.00 36.28 164 SER A C 1
ATOM 1306 O O . SER A 1 164 ? 21.888 -8.012 -34.747 1.00 36.28 164 SER A O 1
#

pLDDT: mean 75.78, std 15.11, range [36.28, 91.75]

Sequence (164 aa):
MDSMSADLMRGLETSLPNFYFDRERFGALLVSGDMVGAWNYLSEFTKFDSNYQSNLMFYLVCRQRYCNCLIEGNLPCAVAFLVLGKTALNEIGLAETKKDFIDNDLQRLFSVHKKLLDARAEGYTVDLVPFANDTTNEMFQMMNHLVATNPDLLQKKDNNQGQS

Radius of gyration: 19.15 Å; Cα contacts (8 Å, |Δi|>4): 121; chains: 1; bounding box: 37×39×62 Å

Organism: Noccaea caerulescens (NCBI:txid107243)

Solvent-accessible surface area (backbone atoms only — not comparable to full-atom values): 9405 Å² total; per-residue (Å²): 136,63,66,66,60,54,53,50,51,51,49,50,64,72,63,50,64,100,53,66,84,59,61,65,64,47,50,49,25,60,74,72,63,38,58,67,59,34,50,52,56,51,52,75,55,39,46,85,77,73,44,64,47,43,38,52,52,56,39,50,54,32,52,49,50,23,37,52,22,54,72,70,67,36,57,73,59,20,52,52,29,56,51,51,39,48,52,56,46,68,69,50,74,81,61,82,93,61,69,66,59,57,54,51,49,50,53,52,53,50,53,53,53,48,52,53,53,53,37,46,75,74,73,47,86,79,87,48,62,66,60,38,50,53,55,49,52,53,47,55,57,52,46,59,54,36,65,76,67,23,60,53,57,50,49,56,60,55,72,74,77,74,81,132

Mean predicted aligned error: 10.57 Å